Protein AF-A0A9R0JNS3-F1 (afdb_monomer_lite)

Secondary structure (DSSP, 8-state):
-HHHH-TT--HHHHHHHHHHHTSHHHHHHHHHHHHHHHT-SS--SSTT--HHHHHHHHHHTTSS-GGGGGGGGS-S--SS-S-SS-HHHHHHTHHHHHHHHHEEE-TTS-EEE-TT-HHHHHHHHH-

Sequence (127 aa):
MPWDIYHQITEDDWKTFVIERNKPEMLVRREKASKSALQNKHPHRTGQKGYVRKRPEWINDGRLPPEAALTLSSGSSSVTSSLTTAPDRFKKFRSVEWILAHQVKNKEGKWEVDPNDKEAVNIAKMA

pLDDT: mean 82.0, std 16.23, range [36.16, 96.62]

Foldseek 3Di:
DVCVVDVPADPVNVVVVVVVCPPPVNVVVVVVVVVVVVVPLQDFQPPPDDLLRCVVVCCVVVLDPPLLVVVNPPDDDDPDDPCPPCVCSVVVCPLSSSQQRQWDQDPVRDTHRPPVSVVSVVSNVVD

Structure (mmCIF, N/CA/C/O backbone):
data_AF-A0A9R0JNS3-F1
#
_entry.id   AF-A0A9R0JNS3-F1
#
loop_
_atom_site.group_PDB
_atom_site.id
_atom_site.type_symbol
_atom_site.label_atom_id
_atom_site.label_alt_id
_atom_site.label_comp_id
_atom_site.label_asym_id
_atom_site.label_entity_id
_atom_site.label_seq_id
_atom_site.pdbx_PDB_ins_code
_atom_site.Cartn_x
_atom_site.Cartn_y
_atom_site.Cartn_z
_atom_site.occupancy
_atom_site.B_iso_or_equiv
_atom_site.auth_seq_id
_atom_site.auth_comp_id
_atom_site.auth_asym_id
_atom_site.auth_atom_id
_atom_site.pdbx_PDB_model_num
ATOM 1 N N . MET A 1 1 ? -26.860 -2.512 9.022 1.00 86.75 1 MET A N 1
ATOM 2 C CA . MET A 1 1 ? -25.701 -2.819 9.890 1.00 86.75 1 MET A CA 1
ATOM 3 C C . MET A 1 1 ? -24.843 -3.893 9.231 1.00 86.75 1 MET A C 1
ATOM 5 O O . MET A 1 1 ? -25.335 -4.547 8.320 1.00 86.75 1 MET A O 1
ATOM 9 N N . PRO A 1 2 ? -23.561 -4.068 9.599 1.00 89.00 2 PRO A N 1
ATOM 10 C CA . PRO A 1 2 ? -22.680 -5.022 8.915 1.00 89.00 2 PRO A CA 1
ATOM 11 C C . PRO A 1 2 ? -23.206 -6.465 8.880 1.00 89.00 2 PRO A C 1
ATOM 13 O O . PRO A 1 2 ? -23.035 -7.131 7.866 1.00 89.00 2 PRO A O 1
ATOM 16 N N . TRP A 1 3 ? -23.916 -6.915 9.917 1.00 90.88 3 TRP A N 1
ATOM 17 C CA . TRP A 1 3 ? -24.566 -8.234 9.953 1.00 90.88 3 TRP A CA 1
ATOM 18 C C . TRP A 1 3 ? -25.768 -8.375 8.999 1.00 90.88 3 TRP A C 1
ATOM 20 O O . TRP A 1 3 ? -26.101 -9.486 8.610 1.00 90.88 3 TRP A O 1
ATOM 30 N N . ASP A 1 4 ? -26.381 -7.271 8.553 1.00 91.81 4 ASP A N 1
ATOM 31 C CA . ASP A 1 4 ? -27.456 -7.303 7.542 1.00 91.81 4 ASP A CA 1
ATOM 32 C C . ASP A 1 4 ? -26.905 -7.507 6.118 1.00 91.81 4 ASP A C 1
ATOM 34 O O . ASP A 1 4 ? -27.646 -7.823 5.193 1.00 91.81 4 ASP A O 1
ATOM 38 N N . ILE A 1 5 ? -25.601 -7.273 5.926 1.00 94.94 5 ILE A N 1
ATOM 39 C CA . ILE A 1 5 ? -24.914 -7.327 4.624 1.00 94.94 5 ILE A CA 1
ATOM 40 C C . ILE A 1 5 ? -24.041 -8.584 4.531 1.00 94.94 5 ILE A C 1
ATOM 42 O O . ILE A 1 5 ? -23.901 -9.181 3.464 1.00 94.94 5 ILE A O 1
ATOM 46 N N . TYR A 1 6 ? -23.440 -8.987 5.651 1.00 92.12 6 TYR A N 1
ATOM 47 C CA . TYR A 1 6 ? -22.493 -10.088 5.720 1.00 92.12 6 TYR A CA 1
ATOM 48 C C . TYR A 1 6 ? -23.021 -11.178 6.655 1.00 92.12 6 TYR A C 1
ATOM 50 O O . TYR A 1 6 ? -22.853 -11.087 7.866 1.00 92.12 6 TYR A O 1
ATOM 58 N N . HIS A 1 7 ? -23.570 -12.255 6.082 1.00 89.88 7 HIS A N 1
ATOM 59 C CA . HIS A 1 7 ? -24.151 -13.393 6.820 1.00 89.88 7 HIS A CA 1
ATOM 60 C C . HIS A 1 7 ? -23.186 -14.089 7.802 1.00 89.88 7 HIS A C 1
ATOM 62 O O . HIS A 1 7 ? -23.610 -14.835 8.675 1.00 89.88 7 HIS A O 1
ATOM 68 N N . GLN A 1 8 ? -21.882 -13.872 7.632 1.00 93.12 8 GLN A N 1
ATOM 69 C CA . GLN A 1 8 ? -20.806 -14.424 8.460 1.00 93.12 8 GLN A CA 1
ATOM 70 C C . GLN A 1 8 ? -20.485 -13.589 9.711 1.00 93.12 8 GLN A C 1
ATOM 72 O O . GLN A 1 8 ? -19.621 -13.983 10.484 1.00 93.12 8 GLN A O 1
ATOM 77 N N . ILE A 1 9 ? -21.111 -12.419 9.874 1.00 93.62 9 ILE A N 1
ATOM 78 C CA . ILE A 1 9 ? -20.907 -11.528 11.020 1.00 93.62 9 ILE A CA 1
ATOM 79 C C . ILE A 1 9 ? -22.203 -11.498 11.813 1.00 93.62 9 ILE A C 1
ATOM 81 O O . ILE A 1 9 ? -23.236 -11.090 11.285 1.00 93.62 9 ILE A O 1
ATOM 85 N N . THR A 1 10 ? -22.147 -11.888 13.081 1.00 94.50 10 THR A N 1
ATOM 86 C CA . THR A 1 10 ? -23.296 -11.753 13.978 1.00 94.50 10 THR A CA 1
ATOM 87 C C . THR A 1 10 ? -23.366 -10.349 14.581 1.00 94.50 10 THR A C 1
ATOM 89 O O . THR A 1 10 ? -22.399 -9.578 14.567 1.00 94.50 10 THR A O 1
ATOM 92 N N . GLU A 1 11 ? -24.524 -9.993 15.136 1.00 94.19 11 GLU A N 1
ATOM 93 C CA . GLU A 1 11 ? -24.675 -8.741 15.881 1.00 94.19 11 GLU A CA 1
ATOM 94 C C . GLU A 1 11 ? -23.698 -8.664 17.070 1.00 94.19 11 GLU A C 1
ATOM 96 O O . GLU A 1 11 ? -23.100 -7.613 17.321 1.00 94.19 11 GLU A O 1
ATOM 101 N N . ASP A 1 12 ? -23.479 -9.784 17.761 1.00 94.81 12 ASP A N 1
ATOM 102 C CA . ASP A 1 12 ? -22.586 -9.863 18.918 1.00 94.81 12 ASP A CA 1
ATOM 103 C C . ASP A 1 12 ? -21.105 -9.745 18.529 1.00 94.81 12 ASP A C 1
ATOM 105 O O . ASP A 1 12 ? -20.340 -9.059 19.219 1.00 94.81 12 ASP A O 1
ATOM 109 N N . ASP A 1 13 ? -20.705 -10.303 17.380 1.00 93.56 13 ASP A N 1
ATOM 110 C CA . ASP A 1 13 ? -19.362 -10.098 16.819 1.00 93.56 13 ASP A CA 1
ATOM 111 C C . ASP A 1 13 ? -19.111 -8.613 16.546 1.00 93.56 13 ASP A C 1
ATOM 113 O O . ASP A 1 13 ? -18.045 -8.073 16.859 1.00 93.56 13 ASP A O 1
ATOM 117 N N . TRP A 1 14 ? -20.114 -7.919 16.000 1.00 93.19 14 TRP A N 1
ATOM 118 C CA . TRP A 1 14 ? -20.002 -6.489 15.744 1.00 93.19 14 TRP A CA 1
ATOM 119 C C . TRP A 1 14 ? -19.936 -5.672 17.032 1.00 93.19 14 TRP A C 1
ATOM 121 O O . TRP A 1 14 ? -19.111 -4.762 17.132 1.00 93.19 14 TRP A O 1
ATOM 131 N N . LYS A 1 15 ? -20.763 -5.986 18.037 1.00 94.50 15 LYS A N 1
ATOM 132 C CA . LYS A 1 15 ? -20.705 -5.320 19.350 1.00 94.50 15 LYS A CA 1
ATOM 133 C C . LYS A 1 15 ? -19.328 -5.487 19.986 1.00 94.50 15 LYS A C 1
ATOM 135 O O . LYS A 1 15 ? -18.731 -4.498 20.415 1.00 94.50 15 LYS A O 1
ATOM 140 N N . THR A 1 16 ? -18.791 -6.704 19.965 1.00 95.38 16 THR A N 1
ATOM 141 C CA . THR A 1 16 ? -17.442 -7.008 20.459 1.00 95.38 16 THR A CA 1
ATOM 142 C C . THR A 1 16 ? -16.389 -6.197 19.714 1.00 95.38 16 THR A C 1
ATOM 144 O O . THR A 1 16 ? -15.573 -5.516 20.334 1.00 95.38 16 THR A O 1
ATOM 147 N N . PHE A 1 17 ? -16.451 -6.180 18.381 1.00 93.50 17 PHE A N 1
ATOM 148 C CA . PHE A 1 17 ? -15.549 -5.387 17.552 1.00 93.50 17 PHE A CA 1
ATOM 149 C C . PHE A 1 17 ? -15.593 -3.891 17.895 1.00 93.50 17 PHE A C 1
ATOM 151 O O . PHE A 1 17 ? -14.544 -3.254 18.016 1.00 93.50 17 PHE A O 1
ATOM 158 N N . VAL A 1 18 ? -16.787 -3.318 18.075 1.00 94.31 18 VAL A N 1
ATOM 159 C CA . VAL A 1 18 ? -16.949 -1.899 18.423 1.00 94.31 18 VAL A CA 1
ATOM 160 C C . VAL A 1 18 ? -16.340 -1.601 19.792 1.00 94.31 18 VAL A C 1
ATOM 162 O O . VAL A 1 18 ? -15.638 -0.597 19.924 1.00 94.31 18 VAL A O 1
ATOM 165 N N . ILE A 1 19 ? -16.552 -2.459 20.793 1.00 95.81 19 ILE A N 1
ATOM 166 C CA . ILE A 1 19 ? -15.960 -2.297 22.130 1.00 95.81 19 ILE A CA 1
ATOM 167 C C . ILE A 1 19 ? -14.431 -2.335 22.037 1.00 95.81 19 ILE A C 1
ATOM 169 O O . ILE A 1 19 ? -13.764 -1.396 22.473 1.00 95.81 19 ILE A O 1
ATOM 173 N N . GLU A 1 20 ? -13.875 -3.370 21.403 1.00 94.50 20 GLU A N 1
ATOM 174 C CA . GLU A 1 20 ? -12.429 -3.539 21.213 1.00 94.50 20 GLU A CA 1
ATOM 175 C C . GLU A 1 20 ? -11.800 -2.340 20.496 1.00 94.50 20 GLU A C 1
ATOM 177 O O . GLU A 1 20 ? -10.762 -1.814 20.906 1.00 94.50 20 GLU A O 1
ATOM 182 N N . ARG A 1 21 ? -12.447 -1.845 19.435 1.00 91.69 21 ARG A N 1
ATOM 183 C CA . ARG A 1 21 ? -11.903 -0.748 18.630 1.00 91.69 21 ARG A CA 1
ATOM 184 C C . ARG A 1 21 ? -11.895 0.594 19.361 1.00 91.69 21 ARG A C 1
ATOM 186 O O . ARG A 1 21 ? -11.061 1.438 19.021 1.00 91.69 21 ARG A O 1
ATOM 193 N N . ASN A 1 22 ? -12.787 0.773 20.336 1.00 94.44 22 ASN A N 1
ATOM 194 C CA . ASN A 1 22 ? -12.920 1.987 21.142 1.00 94.44 22 ASN A CA 1
ATOM 195 C C . ASN A 1 22 ? -12.174 1.931 22.484 1.00 94.44 22 ASN A C 1
ATOM 197 O O . ASN A 1 22 ? -12.231 2.894 23.248 1.00 94.44 22 ASN A O 1
ATOM 201 N N . LYS A 1 23 ? -11.421 0.859 22.765 1.00 96.62 23 LYS A N 1
ATOM 202 C CA . LYS A 1 23 ? -10.504 0.834 23.911 1.00 96.62 23 LYS A CA 1
ATOM 203 C C . LYS A 1 23 ? -9.495 1.989 23.830 1.00 96.62 23 LYS A C 1
ATOM 205 O O . LYS A 1 23 ? -9.002 2.298 22.737 1.00 96.62 23 LYS A O 1
ATOM 210 N N . PRO A 1 24 ? -9.114 2.596 24.969 1.00 95.38 24 PRO A N 1
ATOM 211 C CA . PRO A 1 24 ? -8.220 3.755 24.991 1.00 95.38 24 PRO A CA 1
ATOM 212 C C . PRO A 1 24 ? -6.874 3.473 24.305 1.00 95.38 24 PRO A C 1
ATOM 214 O O . PRO A 1 24 ? -6.382 4.301 23.540 1.00 95.38 24 PRO A O 1
ATOM 217 N N . GLU A 1 25 ? -6.317 2.271 24.476 1.00 95.00 25 GLU A N 1
ATOM 218 C CA . GLU A 1 25 ? -5.076 1.846 23.813 1.00 95.00 25 GLU A CA 1
ATOM 219 C C . GLU A 1 25 ? -5.180 1.861 22.275 1.00 95.00 25 GLU A C 1
ATOM 221 O O . GLU A 1 25 ? -4.254 2.282 21.571 1.00 95.00 25 GLU A O 1
ATOM 226 N N . MET A 1 26 ? -6.335 1.460 21.737 1.00 94.38 26 MET A N 1
ATOM 227 C CA . MET A 1 26 ? -6.582 1.380 20.300 1.00 94.38 26 MET A CA 1
ATOM 228 C C . MET A 1 26 ? -6.810 2.759 19.688 1.00 94.38 26 MET A C 1
ATOM 230 O O . MET A 1 26 ? -6.403 2.992 18.541 1.00 94.38 26 MET A O 1
ATOM 234 N N . LEU A 1 27 ? -7.406 3.678 20.450 1.00 94.31 27 LEU A N 1
ATOM 235 C CA . LEU A 1 27 ? -7.564 5.079 20.066 1.00 94.31 27 LEU A CA 1
ATOM 236 C C . LEU A 1 27 ? -6.206 5.787 19.992 1.00 94.31 27 LEU A C 1
ATOM 238 O O . LEU A 1 27 ? -5.894 6.377 18.958 1.00 94.31 27 LEU A O 1
ATOM 242 N N . VAL A 1 28 ? -5.349 5.629 21.008 1.00 96.00 28 VAL A N 1
ATOM 243 C CA . VAL A 1 28 ? -3.980 6.184 21.006 1.00 96.00 28 VAL A CA 1
ATOM 244 C C . VAL A 1 28 ? -3.167 5.633 19.832 1.00 96.00 28 VAL A C 1
ATOM 246 O O . VAL A 1 28 ? -2.501 6.382 19.111 1.00 96.00 28 VAL A O 1
ATOM 249 N N . ARG A 1 29 ? -3.249 4.321 19.574 1.00 94.00 29 ARG A N 1
ATOM 250 C CA . ARG A 1 29 ? -2.563 3.696 18.433 1.00 94.00 29 ARG A CA 1
ATOM 251 C C . ARG A 1 29 ? -3.053 4.257 17.097 1.00 94.00 29 ARG A C 1
ATOM 253 O O . ARG A 1 29 ? -2.239 4.508 16.206 1.00 94.00 29 ARG A O 1
ATOM 260 N N . ARG A 1 30 ? -4.367 4.467 16.955 1.00 93.00 30 ARG A N 1
ATOM 261 C CA . ARG A 1 30 ? -4.980 5.068 15.761 1.00 93.00 30 ARG A CA 1
ATOM 262 C C . ARG A 1 30 ? -4.511 6.505 15.564 1.00 93.00 30 ARG A C 1
ATOM 264 O O . ARG A 1 30 ? -4.149 6.860 14.447 1.00 93.00 30 ARG A O 1
ATOM 271 N N . GLU A 1 31 ? -4.489 7.308 16.620 1.00 95.62 31 GLU A N 1
ATOM 272 C CA . GLU A 1 31 ? -4.045 8.699 16.549 1.00 95.62 31 GLU A CA 1
ATOM 273 C C . GLU A 1 31 ? -2.570 8.786 16.138 1.00 95.62 31 GLU A C 1
ATOM 275 O O . GLU A 1 31 ? -2.224 9.532 15.221 1.00 95.62 31 GLU A O 1
ATOM 280 N N . LYS A 1 32 ? -1.707 7.955 16.736 1.00 95.25 32 LYS A N 1
ATOM 281 C CA . LYS A 1 32 ? -0.290 7.866 16.361 1.00 95.25 32 LYS A CA 1
ATOM 282 C C . LYS A 1 32 ? -0.114 7.497 14.887 1.00 95.25 32 LYS A C 1
ATOM 284 O O . LYS A 1 32 ? 0.657 8.146 14.182 1.00 95.25 32 LYS A O 1
ATOM 289 N N . ALA A 1 33 ? -0.835 6.480 14.415 1.00 91.00 33 ALA A N 1
ATOM 290 C CA . ALA A 1 33 ? -0.794 6.073 13.013 1.00 91.00 33 ALA A CA 1
ATOM 291 C C . ALA A 1 33 ? -1.301 7.187 12.081 1.00 91.00 33 ALA A C 1
ATOM 293 O O . ALA A 1 33 ? -0.681 7.445 11.054 1.00 91.00 33 ALA A O 1
ATOM 294 N N . SER A 1 34 ? -2.370 7.893 12.463 1.00 91.94 34 SER A N 1
ATOM 295 C CA . SER A 1 34 ? -2.918 9.017 11.697 1.00 91.94 34 SER A CA 1
ATOM 296 C C . SER A 1 34 ? -1.926 10.174 11.589 1.00 91.94 34 SER A C 1
ATOM 298 O O . SER A 1 34 ? -1.708 10.691 10.498 1.00 91.94 34 SER A O 1
ATOM 300 N N . LYS A 1 35 ? -1.279 10.560 12.697 1.00 94.50 35 LYS A N 1
ATOM 301 C CA . LYS A 1 35 ? -0.243 11.606 12.705 1.00 94.50 35 LYS A CA 1
ATOM 302 C C . LYS A 1 35 ? 0.946 11.219 11.825 1.00 94.50 35 LYS A C 1
ATOM 304 O O . LYS A 1 35 ? 1.408 12.031 11.033 1.00 94.50 35 LYS A O 1
ATOM 309 N N . SER A 1 36 ? 1.395 9.967 11.912 1.00 88.94 36 SER A N 1
ATOM 310 C CA . SER A 1 36 ? 2.474 9.457 11.060 1.00 88.94 36 SER A CA 1
ATOM 311 C C . SER A 1 36 ? 2.087 9.431 9.579 1.00 88.94 36 SER A C 1
ATOM 313 O O . SER A 1 36 ? 2.928 9.733 8.738 1.00 88.94 36 SER A O 1
ATOM 315 N N . ALA A 1 37 ? 0.837 9.093 9.252 1.00 87.25 37 ALA A N 1
ATOM 316 C CA . ALA A 1 37 ? 0.347 9.094 7.877 1.00 87.25 37 ALA A CA 1
ATOM 317 C C . ALA A 1 37 ? 0.300 10.512 7.289 1.00 87.25 37 ALA A C 1
ATOM 319 O O . ALA A 1 37 ? 0.709 10.700 6.149 1.00 87.25 37 ALA A O 1
ATOM 320 N N . LEU A 1 38 ? -0.115 11.510 8.077 1.00 88.44 38 LEU A N 1
ATOM 321 C CA . LEU A 1 38 ? -0.118 12.920 7.663 1.00 88.44 38 LEU A CA 1
ATOM 322 C C . LEU A 1 38 ? 1.290 13.471 7.392 1.00 88.44 38 LEU A C 1
ATOM 324 O O . LEU A 1 38 ? 1.451 14.369 6.574 1.00 88.44 38 LEU A O 1
ATOM 328 N N . GLN A 1 39 ? 2.311 12.942 8.068 1.00 88.25 39 GLN A N 1
ATOM 329 C CA . GLN A 1 39 ? 3.709 13.331 7.854 1.00 88.25 39 GLN A CA 1
ATOM 330 C C . GLN A 1 39 ? 4.362 12.622 6.658 1.00 88.25 39 GLN A C 1
ATOM 332 O O . GLN A 1 39 ? 5.463 12.997 6.249 1.00 88.25 39 GLN A O 1
ATOM 337 N N . ASN A 1 40 ? 3.721 11.593 6.097 1.00 85.50 40 ASN A N 1
ATOM 338 C CA . ASN A 1 40 ? 4.266 10.857 4.967 1.00 85.50 40 ASN A CA 1
ATOM 339 C C . ASN A 1 40 ? 4.080 11.651 3.666 1.00 85.50 40 ASN A C 1
ATOM 341 O O . ASN A 1 40 ? 3.013 11.614 3.060 1.00 85.50 40 ASN A O 1
ATOM 345 N N . LYS A 1 41 ? 5.136 12.354 3.239 1.00 83.69 41 LYS A N 1
ATOM 346 C CA . LYS A 1 41 ? 5.132 13.194 2.029 1.00 83.69 41 LYS A CA 1
ATOM 347 C C . LYS A 1 41 ? 4.930 12.407 0.734 1.00 83.69 41 LYS A C 1
ATOM 349 O O . LYS A 1 41 ? 4.247 12.888 -0.160 1.00 83.69 41 LYS A O 1
ATOM 354 N N . HIS A 1 42 ? 5.503 11.207 0.651 1.00 83.31 42 HIS A N 1
ATOM 355 C CA . HIS A 1 42 ? 5.474 10.374 -0.554 1.00 83.31 42 HIS A CA 1
ATOM 356 C C . HIS A 1 42 ? 4.917 8.990 -0.204 1.00 83.31 42 HIS A C 1
ATOM 358 O O . HIS A 1 42 ? 5.672 8.038 0.031 1.00 83.31 42 HIS A O 1
ATOM 364 N N . PRO A 1 43 ? 3.583 8.866 -0.079 1.00 85.12 43 PRO A N 1
ATOM 365 C CA . PRO A 1 43 ? 2.957 7.584 0.175 1.00 85.12 43 PRO A CA 1
ATOM 366 C C . PRO A 1 43 ? 3.113 6.673 -1.047 1.00 85.12 43 PRO A C 1
ATOM 368 O O . PRO A 1 43 ? 2.577 6.931 -2.125 1.00 85.12 43 P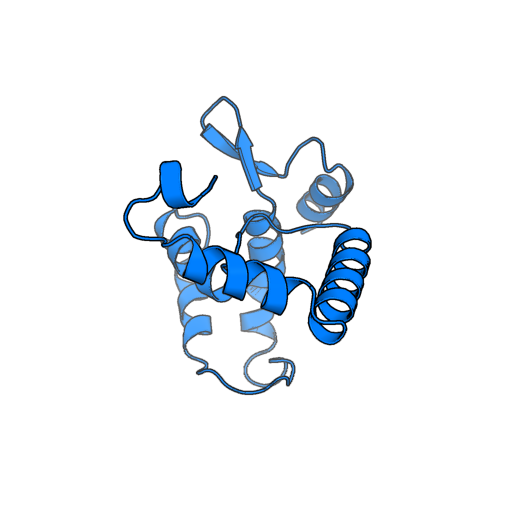RO A O 1
ATOM 371 N N . HIS A 1 44 ? 3.812 5.557 -0.857 1.00 88.00 44 HIS A N 1
ATOM 372 C CA . HIS A 1 44 ? 3.941 4.536 -1.888 1.00 88.00 44 HIS A CA 1
ATOM 373 C C . HIS A 1 44 ? 2.600 3.823 -2.158 1.00 88.00 44 HIS A C 1
ATOM 375 O O . HIS A 1 44 ? 1.760 3.646 -1.275 1.00 88.00 44 HIS A O 1
ATOM 381 N N . ARG A 1 45 ? 2.416 3.331 -3.387 1.00 87.00 45 ARG A N 1
ATOM 382 C CA . ARG A 1 45 ? 1.169 2.720 -3.899 1.00 87.00 45 ARG A CA 1
ATOM 383 C C . ARG A 1 45 ? 1.193 1.200 -3.952 1.00 87.00 45 ARG A C 1
ATOM 385 O O . ARG A 1 45 ? 0.385 0.555 -4.614 1.00 87.00 45 ARG A O 1
ATOM 392 N N . THR A 1 46 ? 2.110 0.592 -3.215 1.00 87.06 46 THR A N 1
ATOM 393 C CA . THR A 1 46 ? 2.242 -0.868 -3.139 1.00 87.06 46 THR A CA 1
ATOM 394 C C . THR A 1 46 ? 1.198 -1.528 -2.225 1.00 87.06 46 THR A C 1
ATOM 396 O O . THR A 1 46 ? 1.164 -2.756 -2.122 1.00 87.06 46 THR A O 1
ATOM 399 N N . GLY A 1 47 ? 0.323 -0.740 -1.588 1.00 85.38 47 GLY A N 1
ATOM 400 C CA . GLY A 1 47 ? -0.678 -1.214 -0.633 1.00 85.38 47 GLY A CA 1
ATOM 401 C C . GLY A 1 47 ? -0.025 -1.773 0.633 1.00 85.38 47 GLY A C 1
ATOM 402 O O . GLY A 1 47 ? 0.999 -1.272 1.089 1.00 85.38 47 GLY A O 1
ATOM 403 N N . GLN A 1 48 ? -0.583 -2.857 1.180 1.00 83.12 48 GLN A N 1
ATOM 404 C CA . GLN A 1 48 ? 0.003 -3.561 2.332 1.00 83.12 48 GLN A CA 1
ATOM 405 C C . GLN A 1 48 ? 1.336 -4.258 1.990 1.00 83.12 48 GLN A C 1
ATOM 407 O O . GLN A 1 48 ? 2.102 -4.634 2.879 1.00 83.12 48 GLN A O 1
ATOM 412 N N . LYS A 1 49 ? 1.631 -4.470 0.700 1.00 85.75 49 LYS A N 1
ATOM 413 C CA . LYS A 1 49 ? 2.893 -5.079 0.271 1.00 85.75 49 LYS A CA 1
ATOM 414 C C . LYS A 1 49 ? 4.004 -4.036 0.381 1.00 85.75 49 LYS A C 1
ATOM 416 O O . LYS A 1 49 ? 3.877 -2.946 -0.157 1.00 85.75 49 LYS A O 1
ATOM 421 N N . GLY A 1 50 ? 5.113 -4.371 1.033 1.00 84.12 50 GLY A N 1
ATOM 422 C CA . GLY A 1 50 ? 6.343 -3.578 0.940 1.00 84.12 50 GLY A CA 1
ATOM 423 C C . GLY A 1 50 ? 7.101 -3.846 -0.367 1.00 84.12 50 GLY A C 1
ATOM 424 O O . GLY A 1 50 ? 6.762 -4.772 -1.106 1.00 84.12 50 GLY A O 1
ATOM 425 N N . TYR A 1 51 ? 8.180 -3.095 -0.604 1.00 86.25 51 TYR A N 1
ATOM 426 C CA . TYR A 1 51 ? 9.058 -3.233 -1.778 1.00 86.25 51 TYR A CA 1
ATOM 427 C C . TYR A 1 51 ? 9.473 -4.684 -2.062 1.00 86.25 51 TYR A C 1
ATOM 429 O O . TYR A 1 51 ? 9.297 -5.177 -3.170 1.00 86.25 51 TYR A O 1
ATOM 437 N N . VAL A 1 52 ? 9.924 -5.408 -1.032 1.00 83.38 52 VAL A N 1
ATOM 438 C CA . VAL A 1 52 ? 10.367 -6.812 -1.139 1.00 83.38 52 VAL A CA 1
ATOM 439 C C . VAL A 1 52 ? 9.273 -7.710 -1.718 1.00 83.38 52 VAL A C 1
ATOM 441 O O . VAL A 1 52 ? 9.537 -8.509 -2.609 1.00 83.38 52 VAL A O 1
ATOM 444 N N . ARG A 1 53 ? 8.026 -7.547 -1.257 1.00 86.50 53 ARG A N 1
ATOM 445 C CA . ARG A 1 53 ? 6.886 -8.350 -1.725 1.00 86.50 53 ARG A CA 1
ATOM 446 C C . ARG A 1 53 ? 6.406 -7.946 -3.121 1.00 86.50 53 ARG A C 1
ATOM 448 O O . ARG A 1 53 ? 5.726 -8.739 -3.759 1.00 86.50 53 ARG A O 1
ATOM 455 N N . LYS A 1 54 ? 6.728 -6.734 -3.582 1.00 89.19 54 LYS A N 1
ATOM 456 C CA . LYS A 1 54 ? 6.389 -6.241 -4.924 1.00 89.19 54 LYS A CA 1
ATOM 457 C C . LYS A 1 54 ? 7.415 -6.597 -5.995 1.00 89.19 54 LYS A C 1
ATOM 459 O O . LYS A 1 54 ? 7.042 -6.686 -7.157 1.00 89.19 54 LYS A O 1
ATOM 464 N N . ARG A 1 55 ? 8.673 -6.847 -5.622 1.00 89.12 55 ARG A N 1
ATOM 465 C CA . ARG A 1 55 ? 9.743 -7.213 -6.565 1.00 89.12 55 ARG A CA 1
ATOM 466 C C . ARG A 1 55 ? 9.368 -8.334 -7.539 1.00 89.12 55 ARG A C 1
ATOM 468 O O . ARG A 1 55 ? 9.589 -8.119 -8.724 1.00 89.12 55 ARG A O 1
ATOM 475 N N . PRO A 1 56 ? 8.784 -9.473 -7.113 1.00 89.62 56 PRO A N 1
ATOM 476 C CA . PRO A 1 56 ? 8.416 -10.530 -8.055 1.00 89.62 56 PRO A CA 1
ATOM 477 C C . PRO A 1 56 ? 7.418 -10.053 -9.114 1.00 89.62 56 PRO A C 1
ATOM 479 O O . PRO A 1 56 ? 7.564 -10.387 -10.281 1.00 89.62 56 PRO A O 1
ATOM 482 N N . GLU A 1 57 ? 6.447 -9.220 -8.729 1.00 91.50 57 GLU A N 1
ATOM 483 C CA . GLU A 1 57 ? 5.486 -8.632 -9.673 1.00 91.50 57 GLU A CA 1
ATOM 484 C C . GLU A 1 57 ? 6.194 -7.706 -10.667 1.00 91.50 57 GLU A C 1
ATOM 486 O O . GLU A 1 57 ? 5.981 -7.811 -11.867 1.00 91.50 57 GLU A O 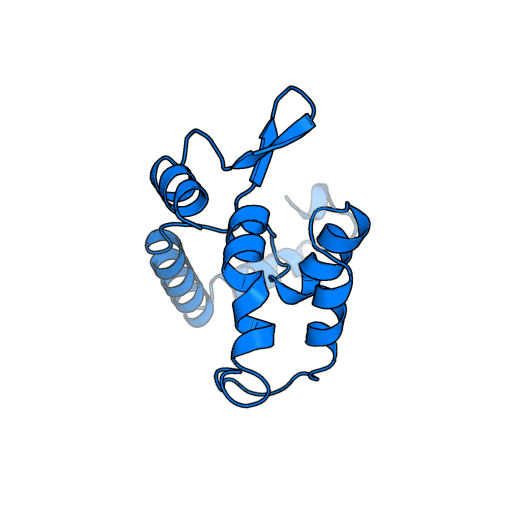1
ATOM 491 N N . TRP A 1 58 ? 7.088 -6.838 -10.189 1.00 92.56 58 TRP A N 1
ATOM 492 C CA . TRP A 1 58 ? 7.843 -5.942 -11.065 1.00 92.56 58 TRP A CA 1
ATOM 493 C C . TRP A 1 58 ? 8.788 -6.678 -12.015 1.00 92.56 58 TRP A C 1
ATOM 495 O O . TRP A 1 58 ? 8.948 -6.239 -13.150 1.00 92.56 58 TRP A O 1
ATOM 505 N N . ILE A 1 59 ? 9.381 -7.791 -11.580 1.00 91.69 59 ILE A N 1
ATOM 506 C CA . ILE A 1 59 ? 10.213 -8.648 -12.433 1.00 91.69 59 ILE A CA 1
ATOM 507 C C . ILE A 1 59 ? 9.358 -9.334 -13.499 1.00 91.69 59 ILE A C 1
ATOM 509 O O . ILE A 1 59 ? 9.707 -9.291 -14.675 1.00 91.69 59 ILE A O 1
ATOM 513 N N . ASN A 1 60 ? 8.219 -9.910 -13.107 1.00 92.50 60 ASN A N 1
ATOM 514 C CA . ASN A 1 60 ? 7.303 -10.571 -14.038 1.00 92.50 60 ASN A CA 1
ATOM 515 C C . ASN A 1 60 ? 6.733 -9.597 -15.078 1.00 92.50 60 ASN A C 1
ATOM 517 O O . ASN A 1 60 ? 6.558 -9.967 -16.234 1.00 92.50 60 ASN A O 1
ATOM 521 N N . ASP A 1 61 ? 6.506 -8.342 -14.687 1.00 90.19 61 ASP A N 1
ATOM 522 C CA . ASP A 1 61 ? 6.062 -7.272 -15.583 1.00 90.19 61 ASP A CA 1
ATOM 523 C C . ASP A 1 61 ? 7.198 -6.702 -16.463 1.00 90.19 61 ASP A C 1
ATOM 525 O O . ASP A 1 61 ? 6.968 -5.761 -17.222 1.00 90.19 61 ASP A O 1
ATOM 529 N N . GLY A 1 62 ? 8.438 -7.191 -16.326 1.00 90.06 62 GLY A N 1
ATOM 530 C CA . GLY A 1 62 ? 9.615 -6.672 -17.037 1.00 90.06 62 GLY A CA 1
ATOM 531 C C . GLY A 1 62 ? 10.063 -5.273 -16.593 1.00 90.06 62 GLY A C 1
ATOM 532 O O . GLY A 1 62 ? 10.895 -4.648 -17.245 1.00 90.06 62 GLY A O 1
ATOM 533 N N . ARG A 1 63 ? 9.522 -4.763 -15.481 1.00 90.50 63 ARG A N 1
ATOM 534 C CA . ARG A 1 63 ? 9.798 -3.423 -14.932 1.00 90.50 63 ARG A CA 1
ATOM 535 C C . ARG A 1 63 ? 10.999 -3.385 -13.990 1.00 90.50 63 ARG A C 1
ATOM 537 O O . ARG A 1 63 ? 11.458 -2.308 -13.622 1.00 90.50 63 ARG A O 1
ATOM 544 N N . LEU A 1 64 ? 11.493 -4.550 -13.584 1.00 89.81 64 LEU A N 1
ATOM 545 C CA . LEU A 1 64 ? 12.689 -4.715 -12.771 1.00 89.81 64 LEU A CA 1
ATOM 546 C C . LEU A 1 64 ? 13.496 -5.901 -13.324 1.00 89.81 64 LEU A C 1
ATOM 548 O O . LEU A 1 64 ? 12.896 -6.919 -13.671 1.00 89.81 64 LEU A O 1
ATOM 552 N N . PRO A 1 65 ? 14.832 -5.815 -13.430 1.00 88.31 65 PRO A N 1
ATOM 553 C CA . PRO A 1 65 ? 15.606 -6.896 -14.022 1.00 88.31 65 PRO A CA 1
ATOM 554 C C . PRO A 1 65 ? 15.627 -8.140 -13.109 1.00 88.31 65 PRO A C 1
ATOM 556 O O . PRO A 1 65 ? 15.613 -7.998 -11.881 1.00 88.31 65 PRO A O 1
ATOM 559 N N . PRO A 1 66 ? 15.730 -9.366 -13.666 1.00 85.44 66 PRO A N 1
ATOM 560 C CA . PRO A 1 66 ? 15.732 -10.608 -12.882 1.00 85.44 66 PRO A CA 1
ATOM 561 C C . PRO A 1 66 ? 16.833 -10.685 -11.813 1.00 85.44 66 PRO A C 1
ATOM 563 O O . PRO A 1 66 ? 16.643 -11.319 -10.778 1.00 85.44 66 PRO A O 1
ATOM 566 N N . GLU A 1 67 ? 17.962 -9.992 -12.006 1.00 82.50 67 GLU A N 1
ATOM 567 C CA . GLU A 1 67 ? 19.038 -9.878 -11.005 1.00 82.50 67 GLU A CA 1
ATOM 568 C C . GLU A 1 67 ? 18.568 -9.276 -9.666 1.00 82.50 67 GLU A C 1
ATOM 570 O O . GLU A 1 67 ? 19.146 -9.575 -8.618 1.00 82.50 67 GLU A O 1
ATOM 575 N N . ALA A 1 68 ? 17.479 -8.500 -9.659 1.00 77.88 68 ALA A N 1
ATOM 576 C CA . ALA A 1 68 ? 16.886 -7.982 -8.431 1.00 77.88 68 ALA A CA 1
ATOM 577 C C . ALA A 1 68 ? 16.276 -9.089 -7.548 1.00 77.88 68 ALA A C 1
ATOM 579 O O . ALA A 1 68 ? 16.177 -8.909 -6.329 1.00 77.88 68 ALA A O 1
ATOM 580 N N . ALA A 1 69 ? 15.937 -10.256 -8.111 1.00 72.94 69 ALA A N 1
ATOM 581 C CA . ALA A 1 69 ? 15.431 -11.405 -7.357 1.00 72.94 69 ALA A CA 1
ATOM 582 C C . ALA A 1 69 ? 16.466 -11.962 -6.367 1.00 72.94 69 ALA A C 1
ATOM 584 O O . ALA A 1 69 ? 16.102 -12.426 -5.289 1.00 72.94 69 ALA A O 1
ATOM 585 N N . LEU A 1 70 ? 17.763 -11.856 -6.681 1.00 63.53 70 LEU A N 1
ATOM 586 C CA . LEU A 1 70 ? 18.850 -12.392 -5.849 1.00 63.53 70 LEU A CA 1
ATOM 587 C C . LEU A 1 70 ? 18.951 -11.701 -4.479 1.00 63.53 70 LEU A C 1
ATOM 589 O O . LEU A 1 70 ? 19.506 -12.253 -3.533 1.00 63.53 70 LEU A O 1
ATOM 593 N N . THR A 1 71 ? 18.372 -10.506 -4.341 1.00 59.47 71 THR A N 1
ATOM 594 C CA . THR A 1 71 ? 18.310 -9.775 -3.066 1.00 59.47 71 THR A CA 1
ATOM 595 C C . THR A 1 71 ? 17.148 -10.218 -2.161 1.00 59.47 71 THR A C 1
ATOM 597 O O . THR A 1 71 ? 17.046 -9.746 -1.031 1.00 59.47 71 THR A O 1
ATOM 600 N N . LEU A 1 72 ? 16.272 -11.121 -2.624 1.00 53.56 72 LEU A N 1
ATOM 601 C CA . LEU A 1 72 ? 15.164 -11.690 -1.840 1.00 53.56 72 LEU A CA 1
ATOM 602 C C . LEU A 1 72 ? 15.608 -12.816 -0.893 1.00 53.56 72 LEU A C 1
ATOM 604 O O . LEU A 1 72 ? 14.866 -13.159 0.021 1.00 53.56 72 LEU A O 1
ATOM 608 N N . SER A 1 73 ? 16.808 -13.376 -1.081 1.00 46.34 73 SER A N 1
ATOM 609 C CA . SER A 1 73 ? 17.279 -14.551 -0.333 1.00 46.34 73 SER A CA 1
ATOM 610 C C . SER A 1 73 ? 17.796 -14.253 1.084 1.00 46.34 73 SER A C 1
ATOM 612 O O . SER A 1 73 ? 18.323 -15.155 1.734 1.00 46.34 73 SER A O 1
ATOM 614 N N . SER A 1 74 ? 17.661 -13.022 1.592 1.00 44.72 74 SER A N 1
ATOM 615 C CA . SER A 1 74 ? 18.001 -12.724 2.988 1.00 44.72 74 SER A CA 1
ATOM 616 C C . SER A 1 74 ? 16.755 -12.881 3.857 1.00 44.72 74 SER A C 1
ATOM 618 O O . SER A 1 74 ? 15.851 -12.042 3.835 1.00 44.72 74 SER A O 1
ATOM 620 N N . GLY A 1 75 ? 16.695 -14.012 4.559 1.00 40.78 75 GLY A N 1
ATOM 621 C CA . GLY A 1 75 ? 15.605 -14.409 5.438 1.00 40.78 75 GLY A CA 1
ATOM 622 C C . GLY A 1 75 ? 15.260 -13.364 6.502 1.00 40.78 75 GLY A C 1
ATOM 623 O O . GLY A 1 75 ? 16.090 -12.598 6.985 1.00 40.78 75 GLY A O 1
ATOM 624 N N . SER A 1 76 ? 13.981 -13.348 6.848 1.00 48.31 76 SER A N 1
ATOM 625 C CA . SER A 1 76 ? 13.364 -12.503 7.862 1.00 48.31 76 SER A CA 1
ATOM 626 C C . SER A 1 76 ? 14.001 -12.670 9.246 1.00 48.31 76 SER A C 1
ATOM 628 O O . SER A 1 76 ? 13.817 -13.712 9.858 1.00 48.31 76 SER A O 1
ATOM 630 N N . SER A 1 77 ? 14.626 -11.618 9.780 1.00 37.69 77 SER A N 1
ATOM 631 C CA . SER A 1 77 ? 14.455 -11.160 11.170 1.00 37.69 77 SER A CA 1
ATOM 632 C C . SER A 1 77 ? 15.363 -9.963 11.452 1.00 37.69 77 SER A C 1
ATOM 634 O O . SER A 1 77 ? 16.525 -9.963 11.061 1.00 37.69 77 SER A O 1
ATOM 636 N N . SER A 1 78 ? 14.842 -9.015 12.228 1.00 37.56 78 SER A N 1
ATOM 637 C CA . SER A 1 78 ? 15.547 -7.914 12.892 1.00 37.56 78 SER A CA 1
ATOM 638 C C . SER A 1 78 ? 15.512 -6.542 12.210 1.00 37.56 78 SER A C 1
ATOM 640 O O . SER A 1 78 ? 15.868 -6.342 11.051 1.00 37.56 78 SER A O 1
ATOM 642 N N . VAL A 1 79 ? 15.069 -5.574 13.013 1.00 42.31 79 VAL A N 1
ATOM 643 C CA . VAL A 1 79 ? 15.153 -4.119 12.845 1.00 42.31 79 VAL A CA 1
ATOM 644 C C . VAL A 1 79 ? 16.613 -3.662 12.930 1.00 42.31 79 VAL A C 1
ATOM 646 O O . VAL A 1 79 ? 16.995 -2.861 13.773 1.00 42.31 79 VAL A O 1
ATOM 649 N N . THR A 1 80 ? 17.447 -4.178 12.040 1.00 36.16 80 THR A N 1
ATOM 650 C CA . THR A 1 80 ? 18.785 -3.662 11.784 1.00 36.16 80 THR A CA 1
ATOM 651 C C . THR A 1 80 ? 18.932 -3.545 10.279 1.00 36.16 80 THR A C 1
ATOM 653 O O . THR A 1 80 ? 19.135 -4.515 9.555 1.00 36.16 80 THR A O 1
ATOM 656 N N . SER A 1 81 ? 18.727 -2.317 9.809 1.00 40.44 81 SER A N 1
ATOM 657 C CA . SER A 1 81 ? 19.300 -1.738 8.600 1.00 40.44 81 SER A CA 1
ATOM 658 C C . SER A 1 81 ? 20.237 -2.689 7.845 1.00 40.44 81 SER A C 1
ATOM 660 O O . SER A 1 81 ? 21.391 -2.861 8.231 1.00 40.44 81 SER A O 1
ATOM 662 N N . SER A 1 82 ? 19.737 -3.301 6.767 1.00 44.12 82 SER A N 1
ATOM 663 C CA . SER A 1 82 ? 20.464 -4.217 5.872 1.00 44.12 82 SER A CA 1
ATOM 664 C C . SER A 1 82 ? 21.546 -3.495 5.047 1.00 44.12 82 SER A C 1
ATOM 666 O O . SER A 1 82 ? 21.538 -3.518 3.818 1.00 44.12 82 SER A O 1
ATOM 668 N N . LEU A 1 83 ? 22.462 -2.806 5.725 1.00 45.44 83 LEU A N 1
ATOM 669 C CA . LEU A 1 83 ? 23.595 -2.078 5.155 1.00 45.44 83 LEU A CA 1
ATOM 670 C C . LEU A 1 83 ? 24.865 -2.940 5.065 1.00 45.44 83 LEU A C 1
ATOM 672 O O . LEU A 1 83 ? 25.830 -2.503 4.447 1.00 45.44 83 LEU A O 1
ATOM 676 N N . THR A 1 84 ? 24.885 -4.150 5.637 1.00 43.03 84 THR A N 1
ATOM 677 C CA . THR A 1 84 ? 26.148 -4.860 5.911 1.00 43.03 84 THR A CA 1
ATOM 678 C C . THR A 1 84 ? 26.448 -6.089 5.048 1.00 43.03 84 THR A C 1
ATOM 680 O O . THR A 1 84 ? 27.601 -6.497 5.025 1.00 43.03 84 THR A O 1
ATOM 683 N N . THR A 1 85 ? 25.506 -6.668 4.286 1.00 46.44 85 THR A N 1
ATOM 684 C CA . THR A 1 85 ? 25.798 -7.927 3.541 1.00 46.44 85 THR A CA 1
ATOM 685 C C . THR A 1 85 ? 26.041 -7.754 2.033 1.00 46.44 85 THR A C 1
ATOM 687 O O . THR A 1 85 ? 26.585 -8.645 1.394 1.00 46.44 85 THR A O 1
ATOM 690 N N . ALA A 1 86 ? 25.688 -6.613 1.439 1.00 52.59 86 ALA A N 1
ATOM 691 C CA . ALA A 1 86 ? 26.129 -6.177 0.104 1.00 52.59 86 ALA A CA 1
ATOM 692 C C . ALA A 1 86 ? 25.502 -4.800 -0.168 1.00 52.59 86 ALA A C 1
ATOM 694 O O . ALA A 1 86 ? 24.454 -4.734 -0.826 1.00 52.59 86 ALA A O 1
ATOM 695 N N . PRO A 1 87 ? 26.072 -3.708 0.373 1.00 53.47 87 PRO A N 1
ATOM 696 C CA . PRO A 1 87 ? 25.482 -2.377 0.255 1.00 53.47 87 PRO A CA 1
ATOM 697 C C . PRO A 1 87 ? 25.216 -1.997 -1.205 1.00 53.47 87 PRO A C 1
ATOM 699 O O . PRO A 1 87 ? 24.155 -1.450 -1.490 1.00 53.47 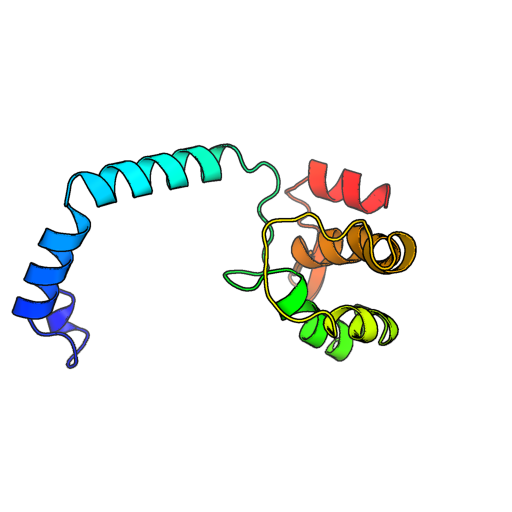87 PRO A O 1
ATOM 702 N N . ASP A 1 88 ? 26.092 -2.375 -2.136 1.00 58.62 88 ASP A N 1
ATOM 703 C CA . ASP A 1 88 ? 25.924 -2.047 -3.556 1.00 58.62 88 ASP A CA 1
ATOM 704 C C . ASP A 1 88 ? 24.747 -2.764 -4.213 1.00 58.62 88 ASP A C 1
ATOM 706 O O . ASP A 1 88 ? 23.971 -2.132 -4.922 1.00 58.62 88 ASP A O 1
ATOM 710 N N . ARG A 1 89 ? 24.534 -4.058 -3.939 1.00 56.69 89 ARG A N 1
ATOM 711 C CA . ARG A 1 89 ? 23.428 -4.812 -4.560 1.00 56.69 89 ARG A CA 1
ATOM 712 C C . ARG A 1 89 ? 22.065 -4.346 -4.076 1.00 56.69 89 ARG A C 1
ATOM 714 O O . ARG A 1 89 ? 21.137 -4.240 -4.871 1.00 56.69 89 ARG A O 1
ATOM 721 N N . PHE A 1 90 ? 21.940 -4.060 -2.780 1.00 57.53 90 PHE A N 1
ATOM 722 C CA . PHE A 1 90 ? 20.694 -3.519 -2.254 1.00 57.53 90 PHE A CA 1
ATOM 723 C C . PHE A 1 90 ? 20.472 -2.078 -2.683 1.00 57.53 90 PHE A C 1
ATOM 725 O O . PHE A 1 90 ? 19.321 -1.733 -2.886 1.00 57.53 90 PHE A O 1
ATOM 732 N N . LYS A 1 91 ? 21.511 -1.248 -2.837 1.00 65.75 91 LYS A N 1
ATOM 733 C CA . LYS A 1 91 ? 21.364 0.133 -3.325 1.00 65.75 91 LYS A CA 1
ATOM 734 C C . LYS A 1 91 ? 21.053 0.197 -4.820 1.00 65.75 91 LYS A C 1
ATOM 736 O O . LYS A 1 91 ? 20.272 1.061 -5.207 1.00 65.75 91 LYS A O 1
ATOM 741 N N . LYS A 1 92 ? 21.575 -0.745 -5.619 1.00 76.62 92 LYS A N 1
ATOM 742 C CA . LYS A 1 92 ? 21.464 -0.772 -7.090 1.00 76.62 92 LYS A CA 1
ATOM 743 C C . LYS A 1 92 ? 20.036 -0.568 -7.602 1.00 76.62 92 LYS A C 1
ATOM 745 O O . LYS A 1 92 ? 19.848 0.138 -8.581 1.00 76.62 92 LYS A O 1
ATOM 750 N N . PHE A 1 93 ? 19.037 -1.146 -6.933 1.00 83.44 93 PHE A N 1
ATOM 751 C CA . PHE A 1 93 ? 17.638 -1.074 -7.377 1.00 83.44 93 PHE A CA 1
ATOM 752 C C . PHE A 1 93 ? 16.748 -0.170 -6.527 1.00 83.44 93 PHE A C 1
ATOM 754 O O . PHE A 1 93 ? 15.561 -0.067 -6.809 1.00 83.44 93 PHE A O 1
ATOM 761 N N . ARG A 1 94 ? 17.262 0.481 -5.476 1.00 82.69 94 ARG A N 1
ATOM 762 C CA . ARG A 1 94 ? 16.400 1.207 -4.522 1.00 82.69 94 ARG A CA 1
ATOM 763 C C . ARG A 1 94 ? 15.733 2.426 -5.129 1.00 82.69 94 ARG A C 1
ATOM 765 O O . ARG A 1 94 ? 14.562 2.651 -4.843 1.00 82.69 94 ARG A O 1
ATOM 772 N N . SER A 1 95 ? 16.455 3.180 -5.953 1.00 86.06 95 SER A N 1
ATOM 773 C CA . SER A 1 95 ? 15.891 4.313 -6.689 1.00 86.06 95 SER A CA 1
ATOM 774 C C . SER A 1 95 ? 14.795 3.844 -7.651 1.00 86.06 95 SER A C 1
ATOM 776 O O . SER A 1 95 ? 13.684 4.366 -7.623 1.00 86.06 95 SER A O 1
ATOM 778 N N . VAL A 1 96 ? 15.061 2.778 -8.410 1.00 88.88 96 VAL A N 1
ATOM 779 C CA . VAL A 1 96 ? 14.101 2.166 -9.343 1.00 88.88 96 VAL A CA 1
ATOM 780 C C . VAL A 1 96 ? 12.859 1.646 -8.616 1.00 88.88 96 VAL A C 1
ATOM 782 O O . VAL A 1 96 ? 11.737 1.952 -8.998 1.00 88.88 96 VAL A O 1
ATOM 785 N N . GLU A 1 97 ? 13.031 0.902 -7.527 1.00 90.44 97 GLU A N 1
ATOM 786 C CA . GLU A 1 97 ? 11.935 0.386 -6.702 1.00 90.44 97 GLU A CA 1
ATOM 787 C C . GLU A 1 97 ? 11.078 1.497 -6.110 1.00 90.44 97 GLU A C 1
ATOM 789 O O . GLU A 1 97 ? 9.855 1.361 -6.048 1.00 90.44 97 GLU A O 1
ATOM 794 N N . TRP A 1 98 ? 11.713 2.594 -5.689 1.00 90.69 98 TRP A N 1
ATOM 795 C CA . TRP A 1 98 ? 11.007 3.783 -5.242 1.00 90.69 98 TRP A CA 1
ATOM 796 C C . TRP A 1 98 ? 10.148 4.345 -6.376 1.00 90.69 98 TRP A C 1
ATOM 798 O O . TRP A 1 98 ? 8.948 4.505 -6.178 1.00 90.69 98 TRP A O 1
ATOM 808 N N . ILE A 1 99 ? 10.693 4.531 -7.582 1.00 91.12 99 ILE A N 1
ATOM 809 C CA . ILE A 1 99 ? 9.921 4.998 -8.748 1.00 91.12 99 ILE A CA 1
ATOM 810 C C . ILE A 1 99 ? 8.734 4.068 -9.025 1.00 91.12 99 ILE A C 1
ATOM 812 O O . ILE A 1 99 ? 7.595 4.527 -9.095 1.00 91.12 99 ILE A O 1
ATOM 816 N N . LEU A 1 100 ? 8.968 2.755 -9.119 1.00 92.81 100 LEU A N 1
ATOM 817 C CA . LEU A 1 100 ? 7.928 1.758 -9.403 1.00 92.81 100 LEU A CA 1
ATOM 818 C C . LEU A 1 100 ? 6.807 1.758 -8.359 1.00 92.81 100 LEU A C 1
ATOM 820 O O . LEU A 1 100 ? 5.645 1.510 -8.684 1.00 92.81 100 LEU A O 1
ATOM 824 N N . ALA A 1 101 ? 7.141 2.044 -7.103 1.00 92.25 101 ALA A N 1
ATOM 825 C CA . ALA A 1 101 ? 6.177 2.140 -6.020 1.00 92.25 101 ALA A CA 1
ATOM 826 C C . ALA A 1 101 ? 5.289 3.393 -6.095 1.00 92.25 101 ALA A C 1
ATOM 828 O O . ALA A 1 101 ? 4.230 3.396 -5.471 1.00 92.25 101 ALA A O 1
ATOM 829 N N . HIS A 1 102 ? 5.680 4.418 -6.854 1.00 91.31 102 HIS A N 1
ATOM 830 C CA . HIS A 1 102 ? 4.924 5.665 -7.033 1.00 91.31 102 HIS A CA 1
ATOM 831 C C . HIS A 1 102 ? 4.251 5.767 -8.411 1.00 91.31 102 HIS A C 1
ATOM 833 O O . HIS A 1 102 ? 3.569 6.751 -8.701 1.00 91.31 102 HIS A O 1
ATOM 839 N N . GLN A 1 103 ? 4.384 4.736 -9.249 1.00 91.44 103 GLN A N 1
ATOM 840 C CA . GLN A 1 103 ? 3.706 4.679 -10.537 1.00 91.44 103 GLN A CA 1
ATOM 841 C C . GLN A 1 103 ? 2.201 4.406 -10.402 1.00 91.44 103 GLN A C 1
ATOM 843 O O . GLN A 1 103 ? 1.747 3.635 -9.553 1.00 91.44 103 GLN A O 1
ATOM 848 N N . VAL A 1 104 ? 1.431 4.989 -11.314 1.00 89.81 104 VAL A N 1
ATOM 849 C CA . VAL A 1 104 ? 0.028 4.686 -11.602 1.00 89.81 104 VAL A CA 1
ATOM 850 C C . VAL A 1 104 ? -0.155 4.347 -13.065 1.00 89.81 104 VAL A C 1
ATOM 852 O O . VAL A 1 104 ? 0.622 4.765 -13.917 1.00 89.81 104 VAL A O 1
ATOM 855 N N . LYS A 1 105 ? -1.205 3.576 -13.351 1.00 89.44 105 LYS A N 1
ATOM 856 C CA . LYS A 1 105 ? -1.662 3.403 -14.723 1.00 89.44 105 LYS A CA 1
ATOM 857 C C . LYS A 1 105 ? -2.390 4.662 -15.168 1.00 89.44 105 LYS A C 1
ATOM 859 O O . LYS A 1 105 ? -3.356 5.072 -14.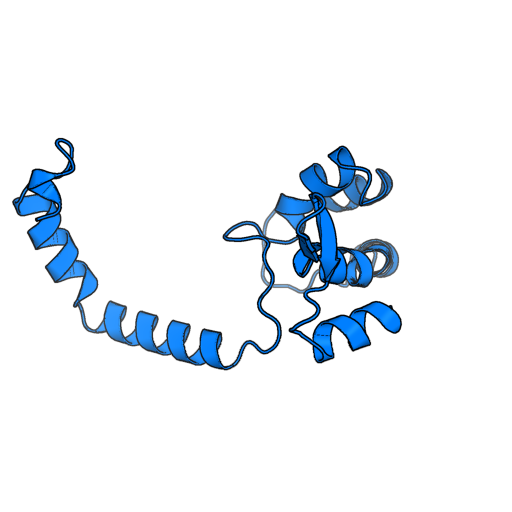526 1.00 89.44 105 LYS A O 1
ATOM 864 N N . ASN A 1 106 ? -1.937 5.243 -16.267 1.00 88.31 106 ASN A N 1
ATOM 865 C CA . ASN A 1 106 ? -2.635 6.331 -16.928 1.00 88.31 106 ASN A CA 1
ATOM 866 C C . ASN A 1 106 ? -3.856 5.810 -17.708 1.00 88.31 106 ASN A C 1
ATOM 868 O O . ASN A 1 106 ? -4.155 4.612 -17.713 1.00 88.31 106 ASN A O 1
ATOM 872 N N . LYS A 1 107 ? -4.570 6.715 -18.385 1.00 89.81 107 LYS A N 1
ATOM 873 C CA . LYS A 1 107 ? -5.764 6.373 -19.182 1.00 89.81 107 LYS A CA 1
ATOM 874 C C . LYS A 1 107 ? -5.470 5.385 -20.321 1.00 89.81 107 LYS A C 1
ATOM 876 O O . LYS A 1 107 ? -6.36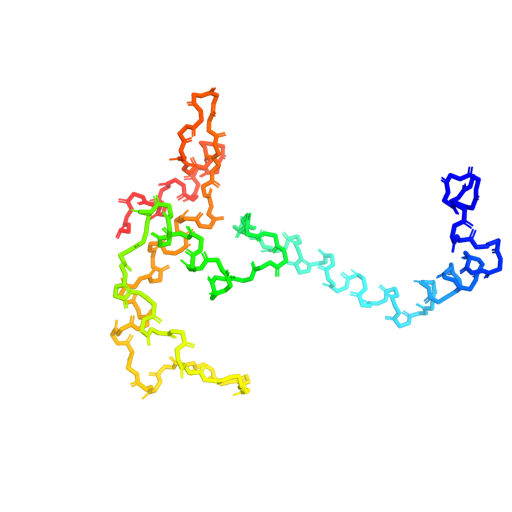7 4.666 -20.738 1.00 89.81 107 LYS A O 1
ATOM 881 N N . GLU A 1 108 ? -4.224 5.327 -20.788 1.00 89.75 108 GLU A 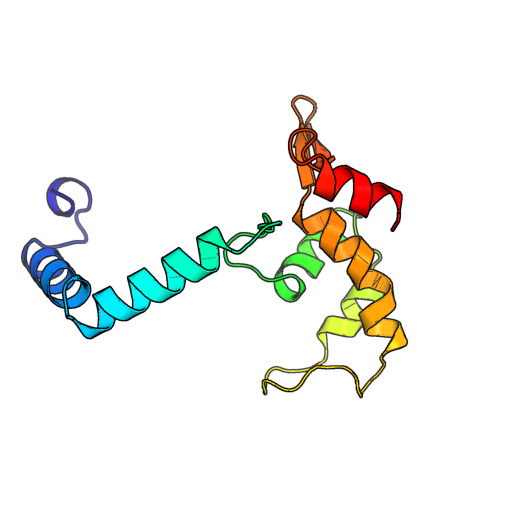N 1
ATOM 882 C CA . GLU A 1 108 ? -3.750 4.403 -21.827 1.00 89.75 108 GLU A CA 1
ATOM 883 C C . GLU A 1 108 ? -3.256 3.064 -21.247 1.00 89.75 108 GLU A C 1
ATOM 885 O O . GLU A 1 108 ? -2.783 2.199 -21.980 1.00 89.75 108 GLU A O 1
ATOM 890 N N . GLY A 1 109 ? -3.320 2.884 -19.923 1.00 87.06 109 GLY A N 1
ATOM 891 C CA . GLY A 1 109 ? -2.834 1.692 -19.232 1.00 87.06 109 GLY A CA 1
ATOM 892 C C . GLY A 1 109 ? -1.315 1.634 -19.041 1.00 87.06 109 GLY A C 1
ATOM 893 O O . GLY A 1 109 ? -0.821 0.639 -18.502 1.00 87.06 109 GLY A O 1
ATOM 894 N N . LYS A 1 110 ? -0.574 2.680 -19.431 1.00 88.69 110 LYS A N 1
ATOM 895 C CA . LYS A 1 110 ? 0.878 2.783 -19.227 1.00 88.69 110 LYS A CA 1
ATOM 896 C C . LYS A 1 110 ? 1.187 3.213 -17.798 1.00 88.69 110 LYS A C 1
ATOM 898 O O . LYS A 1 110 ? 0.451 3.996 -17.205 1.00 88.69 110 LYS A O 1
ATOM 903 N N . TRP A 1 111 ? 2.286 2.698 -17.254 1.00 88.75 111 TRP A N 1
ATOM 904 C CA . TRP A 1 111 ? 2.754 3.055 -15.919 1.00 88.75 111 TRP A CA 1
ATOM 905 C C . TRP A 1 111 ? 3.582 4.340 -15.961 1.00 88.75 111 TRP A C 1
ATOM 907 O O . TRP A 1 111 ? 4.616 4.385 -16.620 1.00 88.75 111 TRP A O 1
ATOM 917 N N . GLU A 1 112 ? 3.160 5.355 -15.217 1.00 90.38 112 GLU A N 1
ATOM 918 C CA . GLU A 1 112 ? 3.869 6.628 -15.065 1.00 90.38 112 GLU A CA 1
ATOM 919 C C . GLU A 1 112 ? 3.841 7.080 -13.604 1.00 90.38 112 GLU A C 1
ATOM 921 O O . GLU A 1 112 ? 2.927 6.720 -12.863 1.00 90.38 112 GLU A O 1
ATOM 926 N N . VAL A 1 113 ? 4.848 7.836 -13.159 1.00 89.12 113 VAL A N 1
ATOM 927 C CA . VAL A 1 113 ? 4.778 8.500 -11.845 1.00 89.12 113 VAL A CA 1
ATOM 928 C C . VAL A 1 113 ? 3.633 9.501 -11.889 1.00 89.12 113 VAL A C 1
ATOM 930 O O . VAL A 1 113 ? 3.450 10.164 -12.908 1.00 89.12 113 VAL A O 1
ATOM 933 N N . ASP A 1 114 ? 2.862 9.589 -10.805 1.00 84.12 114 ASP A N 1
ATOM 934 C CA . ASP A 1 114 ? 1.699 10.472 -10.760 1.00 84.12 114 ASP A CA 1
ATOM 935 C C . ASP A 1 114 ? 2.062 11.904 -11.172 1.00 84.12 114 ASP A C 1
ATOM 937 O O . ASP A 1 114 ? 2.841 12.549 -10.465 1.00 84.12 114 ASP A O 1
ATOM 941 N N . PRO A 1 115 ? 1.488 12.438 -12.262 1.00 83.50 115 PRO A N 1
ATOM 942 C CA . PRO A 1 115 ? 1.783 13.801 -12.686 1.00 83.50 115 PRO A CA 1
ATOM 943 C C . PRO A 1 115 ? 1.339 14.854 -11.656 1.00 83.50 115 PRO A C 1
ATOM 945 O O . PRO A 1 115 ? 1.852 15.974 -11.675 1.00 83.50 115 PRO A O 1
ATOM 948 N N . ASN A 1 116 ? 0.419 14.515 -10.744 1.00 84.00 116 ASN A N 1
ATOM 949 C CA . ASN A 1 116 ? 0.002 15.404 -9.660 1.00 84.00 116 ASN A CA 1
ATOM 950 C C . ASN A 1 116 ? 1.022 15.468 -8.512 1.00 84.00 116 ASN A C 1
ATOM 952 O O . ASN A 1 116 ? 1.041 16.455 -7.777 1.00 84.00 116 ASN A O 1
ATOM 956 N N . ASP A 1 117 ? 1.893 14.465 -8.369 1.00 84.31 117 ASP A N 1
ATOM 957 C CA . ASP A 1 117 ? 2.984 14.466 -7.392 1.00 84.31 117 ASP A CA 1
ATOM 958 C C . ASP A 1 117 ? 4.252 15.053 -8.031 1.00 84.31 117 ASP A C 1
ATOM 960 O O . ASP A 1 117 ? 5.181 14.351 -8.435 1.00 84.31 117 ASP A O 1
ATOM 964 N N . LYS A 1 118 ? 4.271 16.387 -8.165 1.00 85.44 118 LYS A N 1
ATOM 965 C CA . LYS A 1 118 ? 5.372 17.125 -8.811 1.00 85.44 118 LYS A CA 1
ATOM 966 C C . LYS A 1 118 ? 6.731 16.839 -8.167 1.00 85.44 118 LYS A C 1
ATOM 968 O O . LYS A 1 118 ? 7.741 16.817 -8.869 1.00 85.44 118 LYS A O 1
ATOM 973 N N . GLU A 1 119 ? 6.765 16.626 -6.852 1.00 84.69 119 GLU A N 1
ATOM 974 C CA . GLU A 1 119 ? 7.994 16.274 -6.141 1.00 84.69 119 GLU A CA 1
ATOM 975 C C . GLU A 1 119 ? 8.452 14.861 -6.508 1.00 84.69 119 GLU A C 1
ATOM 977 O O . GLU A 1 119 ? 9.614 14.691 -6.876 1.00 84.69 119 GLU A O 1
ATOM 982 N N . ALA A 1 120 ? 7.555 13.868 -6.518 1.00 84.12 120 ALA A N 1
ATOM 983 C CA . ALA A 1 120 ? 7.911 12.519 -6.953 1.00 84.12 120 ALA A CA 1
ATOM 984 C C . ALA A 1 120 ? 8.343 12.463 -8.423 1.00 84.12 120 ALA A C 1
ATOM 986 O O . ALA A 1 120 ? 9.284 11.741 -8.755 1.00 84.12 120 ALA A O 1
ATOM 987 N N . VAL A 1 121 ? 7.722 13.261 -9.295 1.00 86.25 121 VAL A N 1
ATOM 988 C CA . VAL A 1 121 ? 8.150 13.419 -10.692 1.00 86.25 121 VAL A CA 1
ATOM 989 C C . VAL A 1 121 ? 9.568 13.987 -10.770 1.00 86.25 121 VAL A C 1
ATOM 991 O O . VAL A 1 121 ? 10.377 13.503 -11.559 1.00 86.25 121 VAL A O 1
ATOM 994 N N . ASN A 1 122 ? 9.896 14.992 -9.957 1.00 86.69 122 ASN A N 1
ATOM 995 C CA . ASN A 1 122 ? 11.240 15.570 -9.930 1.00 86.69 122 ASN A CA 1
ATOM 996 C C . ASN A 1 122 ? 12.278 14.579 -9.391 1.00 86.69 122 ASN A C 1
ATOM 998 O O . ASN A 1 122 ? 13.336 14.439 -9.996 1.00 86.69 122 ASN A O 1
ATOM 1002 N N . ILE A 1 123 ? 11.960 13.846 -8.319 1.00 85.00 123 ILE A N 1
ATOM 1003 C CA . ILE A 1 123 ? 12.825 12.791 -7.767 1.00 85.00 123 ILE A CA 1
ATOM 1004 C C . ILE A 1 123 ? 13.075 11.704 -8.819 1.00 85.00 123 ILE A C 1
ATOM 1006 O O . ILE A 1 123 ? 14.216 11.309 -9.033 1.00 85.00 123 ILE A O 1
ATOM 1010 N N . ALA A 1 124 ? 12.029 11.259 -9.520 1.00 84.81 124 ALA A N 1
ATOM 1011 C CA . ALA A 1 124 ? 12.138 10.231 -10.551 1.00 84.81 124 ALA A CA 1
ATOM 1012 C C . ALA A 1 124 ? 12.986 10.664 -11.757 1.00 84.81 124 ALA A C 1
ATOM 1014 O O . ALA A 1 124 ? 13.603 9.820 -12.392 1.00 84.81 124 ALA A O 1
ATOM 1015 N N . LYS A 1 125 ? 13.036 11.965 -12.070 1.00 85.94 125 LYS A N 1
ATOM 1016 C CA . LYS A 1 125 ? 13.897 12.514 -13.133 1.00 85.94 125 LYS A CA 1
ATOM 1017 C C . LYS A 1 125 ? 15.377 12.586 -12.747 1.00 85.94 125 LYS A C 1
ATOM 1019 O O . LYS A 1 125 ? 16.214 12.700 -13.635 1.00 85.94 125 LYS A O 1
ATOM 1024 N N . MET A 1 126 ? 15.689 12.596 -11.451 1.00 79.31 126 MET A N 1
ATOM 1025 C CA . MET A 1 126 ? 17.059 12.692 -10.925 1.00 79.31 126 MET A CA 1
ATOM 1026 C C . MET A 1 126 ? 17.699 11.325 -10.637 1.00 79.31 126 MET A C 1
ATOM 1028 O O . MET A 1 126 ? 18.886 11.270 -10.322 1.00 79.31 126 MET A O 1
ATOM 1032 N N . ALA A 1 127 ? 16.899 10.259 -10.671 1.00 67.88 127 ALA A N 1
ATOM 1033 C CA . ALA A 1 127 ? 17.253 8.892 -10.301 1.00 67.88 127 ALA A CA 1
ATOM 1034 C C . ALA A 1 127 ? 17.727 8.063 -11.501 1.00 67.88 127 ALA A C 1
ATOM 1036 O O . ALA A 1 127 ? 18.566 7.165 -11.256 1.00 67.88 127 ALA A O 1
#

Radius of gyration: 19.96 Å; chains: 1; bounding box: 54×32×47 Å